Protein AF-A0A967GLS5-F1 (afdb_monomer_lite)

Structure (mmCIF, N/CA/C/O backbone):
data_AF-A0A967GLS5-F1
#
_entry.id   AF-A0A967GLS5-F1
#
loop_
_atom_site.group_PDB
_atom_site.id
_atom_site.type_symbol
_atom_site.label_atom_id
_atom_site.label_alt_id
_atom_site.label_comp_id
_atom_site.label_asym_id
_atom_site.label_entity_id
_atom_site.label_seq_id
_atom_site.pdbx_PDB_ins_code
_atom_site.Cartn_x
_atom_site.Cartn_y
_atom_site.Cartn_z
_atom_site.occupancy
_atom_site.B_iso_or_equiv
_atom_site.auth_seq_id
_atom_site.auth_comp_id
_atom_site.auth_asym_id
_atom_site.auth_atom_id
_atom_site.pdbx_PDB_model_num
ATOM 1 N N . VAL A 1 1 ? -2.484 -13.290 12.885 1.00 93.00 1 VAL A N 1
ATOM 2 C CA . VAL A 1 1 ? -3.349 -12.615 11.890 1.00 93.00 1 VAL A CA 1
ATOM 3 C C . VAL A 1 1 ? -4.748 -13.210 12.004 1.00 93.00 1 VAL A C 1
ATOM 5 O O . VAL A 1 1 ? -4.838 -14.426 12.110 1.00 93.00 1 VAL A O 1
ATOM 8 N N . MET A 1 2 ? -5.798 -12.385 12.113 1.00 97.56 2 MET A N 1
ATOM 9 C CA . MET A 1 2 ? -7.194 -12.857 12.223 1.00 97.56 2 MET A CA 1
ATOM 10 C C . MET A 1 2 ? -7.743 -13.282 10.852 1.00 97.56 2 MET A C 1
ATOM 12 O O . MET A 1 2 ? -7.227 -12.844 9.827 1.00 97.56 2 MET A O 1
ATOM 16 N N . GLN A 1 3 ? -8.792 -14.110 10.823 1.00 97.81 3 GLN A N 1
ATOM 17 C CA . GLN A 1 3 ? -9.470 -14.470 9.572 1.00 97.81 3 GLN A CA 1
ATOM 18 C C . GLN A 1 3 ? -10.006 -13.211 8.867 1.00 97.81 3 GLN A C 1
ATOM 20 O O . GLN A 1 3 ? -10.576 -12.336 9.516 1.00 97.81 3 GLN A O 1
ATOM 25 N N . GLY A 1 4 ? -9.810 -13.126 7.547 1.00 97.69 4 GLY A N 1
ATOM 26 C CA . GLY A 1 4 ? -10.173 -11.955 6.738 1.00 97.69 4 GLY A CA 1
ATOM 27 C C . GLY A 1 4 ? -9.148 -10.814 6.763 1.00 97.69 4 GLY A C 1
ATOM 28 O O . GLY A 1 4 ? -9.414 -9.752 6.212 1.00 97.69 4 GLY A O 1
ATOM 29 N N . VAL A 1 5 ? -7.983 -11.009 7.392 1.00 98.00 5 VAL A N 1
ATOM 30 C CA . VAL A 1 5 ? -6.891 -10.027 7.427 1.00 98.00 5 VAL A CA 1
ATOM 31 C C . VAL A 1 5 ? -5.643 -10.637 6.799 1.00 98.00 5 VAL A C 1
ATOM 33 O O . VAL A 1 5 ? -5.314 -11.792 7.063 1.00 98.00 5 VAL A O 1
ATOM 36 N N . VAL A 1 6 ?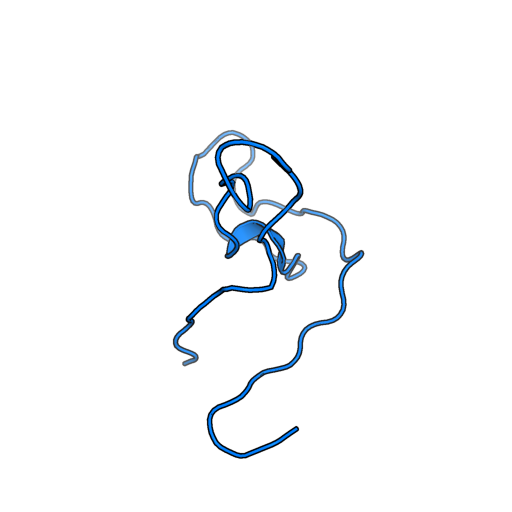 -4.914 -9.845 6.015 1.00 97.56 6 VAL A N 1
ATOM 37 C CA . VAL A 1 6 ? -3.556 -10.165 5.559 1.00 97.56 6 VAL A CA 1
ATOM 38 C C . VAL A 1 6 ? -2.565 -9.182 6.164 1.00 97.56 6 VAL A C 1
ATOM 40 O O . VAL A 1 6 ? -2.902 -8.031 6.437 1.00 97.56 6 VAL A O 1
ATOM 43 N N . GLN A 1 7 ? -1.342 -9.644 6.413 1.00 97.19 7 GLN A N 1
ATOM 44 C CA . GLN A 1 7 ? -0.279 -8.823 6.984 1.00 97.19 7 GLN A CA 1
ATOM 45 C C . GLN A 1 7 ? 0.932 -8.837 6.055 1.00 97.19 7 GLN A C 1
ATOM 47 O O . GLN A 1 7 ? 1.500 -9.895 5.796 1.00 97.19 7 GLN A O 1
ATOM 52 N N . LEU A 1 8 ? 1.349 -7.650 5.613 1.00 96.81 8 LEU A N 1
ATOM 53 C CA . LEU A 1 8 ? 2.590 -7.425 4.880 1.00 96.81 8 LEU A CA 1
ATOM 54 C C . LEU A 1 8 ? 3.423 -6.388 5.636 1.00 96.81 8 LEU A C 1
ATOM 56 O O . LEU A 1 8 ? 2.919 -5.328 6.005 1.00 96.81 8 LEU A O 1
ATOM 60 N N . SER A 1 9 ? 4.697 -6.691 5.877 1.00 96.69 9 SER A N 1
ATOM 61 C CA . SER A 1 9 ? 5.619 -5.743 6.507 1.00 96.69 9 SER A CA 1
ATOM 62 C C . SER A 1 9 ? 6.016 -4.640 5.526 1.00 96.69 9 SER A C 1
ATOM 64 O O . SER A 1 9 ? 6.334 -4.905 4.368 1.00 96.69 9 SER A O 1
ATOM 66 N N . THR A 1 10 ? 6.051 -3.394 5.995 1.00 96.94 10 THR A N 1
ATOM 67 C CA . THR A 1 10 ? 6.582 -2.263 5.220 1.00 96.94 10 THR A CA 1
ATOM 68 C C . THR A 1 10 ? 8.101 -2.358 5.057 1.00 96.94 10 THR A C 1
ATOM 70 O O . THR A 1 10 ? 8.780 -2.929 5.909 1.00 96.94 10 THR A O 1
ATOM 73 N N . GLY A 1 11 ? 8.646 -1.725 4.013 1.00 96.88 11 GLY A N 1
ATOM 74 C CA . GLY A 1 11 ? 10.097 -1.585 3.804 1.00 96.88 11 GLY A CA 1
ATOM 75 C C . GLY A 1 11 ? 10.674 -2.417 2.656 1.00 96.88 11 GLY A C 1
ATOM 76 O O . GLY A 1 11 ? 11.838 -2.238 2.307 1.00 96.88 11 GLY A O 1
ATOM 77 N N . ALA A 1 12 ? 9.867 -3.280 2.033 1.00 97.31 12 ALA A N 1
ATOM 78 C CA . ALA A 1 12 ? 10.233 -3.941 0.784 1.00 97.31 12 ALA A CA 1
ATOM 79 C C . ALA A 1 12 ? 10.554 -2.911 -0.314 1.00 97.31 12 ALA A C 1
ATOM 81 O O . ALA A 1 12 ? 9.879 -1.885 -0.451 1.00 97.31 12 ALA A O 1
ATOM 82 N N . TRP A 1 13 ? 11.589 -3.191 -1.105 1.00 97.50 13 TRP A N 1
ATOM 83 C CA . TRP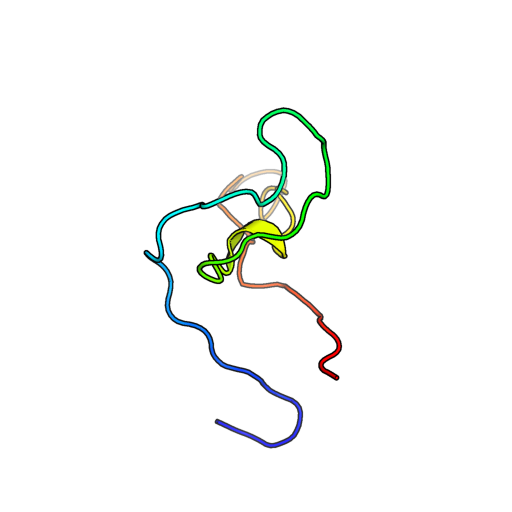 A 1 13 ? 11.977 -2.327 -2.217 1.00 97.50 13 TRP A CA 1
ATOM 84 C C . TRP A 1 13 ? 10.892 -2.337 -3.295 1.00 97.50 13 TRP A C 1
ATOM 86 O O . TRP A 1 13 ? 10.269 -3.363 -3.553 1.00 97.50 13 TRP A O 1
ATOM 96 N N . TYR A 1 14 ? 10.646 -1.189 -3.923 1.00 97.06 14 TYR A N 1
ATOM 97 C CA . TYR A 1 14 ? 9.785 -1.138 -5.102 1.00 97.06 14 TYR A CA 1
ATOM 98 C C . TYR A 1 14 ? 10.559 -1.669 -6.316 1.00 97.06 14 TYR A C 1
ATOM 100 O O . TYR A 1 14 ? 11.632 -1.158 -6.627 1.00 97.06 14 TYR A O 1
ATOM 108 N N . ASP A 1 15 ? 10.023 -2.697 -6.975 1.00 97.88 15 ASP A N 1
ATOM 109 C CA . ASP A 1 15 ? 10.644 -3.360 -8.130 1.00 97.88 15 ASP A CA 1
ATOM 110 C C . ASP A 1 15 ? 9.596 -3.575 -9.242 1.00 97.88 15 ASP A C 1
ATOM 112 O O . ASP A 1 15 ? 8.973 -4.644 -9.298 1.00 97.88 15 ASP A O 1
ATOM 116 N N . PRO A 1 16 ? 9.327 -2.555 -10.083 1.00 98.00 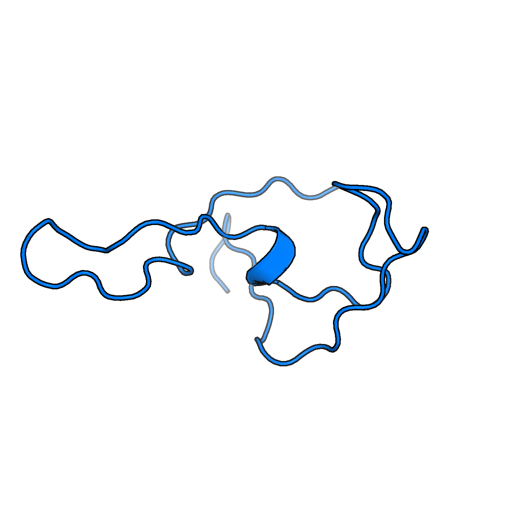16 PRO A N 1
ATOM 117 C CA . PRO A 1 16 ? 8.341 -2.653 -11.156 1.00 98.00 16 PRO A CA 1
ATOM 118 C C . PRO A 1 16 ? 8.765 -3.682 -12.209 1.00 98.00 16 PRO A C 1
ATOM 120 O O . PRO A 1 16 ? 9.920 -3.713 -12.633 1.00 98.00 16 PRO A O 1
ATOM 123 N N . ALA A 1 17 ? 7.824 -4.513 -12.658 1.00 98.44 17 ALA A N 1
ATOM 124 C CA . ALA A 1 17 ? 8.033 -5.413 -13.791 1.00 98.44 17 ALA A CA 1
ATOM 125 C C . ALA A 1 17 ? 8.346 -4.630 -15.077 1.00 98.44 17 ALA A C 1
ATOM 127 O O . ALA A 1 17 ? 9.283 -4.988 -15.789 1.00 98.44 17 ALA A O 1
ATOM 128 N N . GLU A 1 18 ? 7.633 -3.525 -15.311 1.00 98.31 18 GLU A N 1
ATOM 129 C CA . GLU A 1 18 ? 7.833 -2.621 -16.444 1.00 98.31 18 GLU A CA 1
ATOM 130 C C . GLU A 1 18 ? 8.081 -1.182 -15.949 1.00 98.31 18 GLU A C 1
ATOM 132 O O . GLU A 1 18 ? 7.139 -0.437 -15.665 1.00 98.31 18 GLU A O 1
ATOM 137 N N . PRO A 1 19 ? 9.350 -0.753 -15.799 1.00 96.94 19 PRO A N 1
ATOM 138 C CA . PRO A 1 19 ? 9.670 0.592 -15.332 1.00 96.94 19 PRO A CA 1
ATOM 139 C C . PRO A 1 19 ? 9.038 1.685 -16.208 1.00 96.94 19 PRO A C 1
ATOM 141 O O . PRO A 1 19 ? 9.230 1.712 -17.420 1.00 96.94 19 PRO A O 1
ATOM 144 N N . GLY A 1 20 ? 8.317 2.616 -15.577 1.00 96.06 20 GLY A N 1
ATOM 145 C CA . GLY A 1 20 ? 7.640 3.729 -16.254 1.00 96.06 20 GLY A CA 1
ATOM 146 C C . GLY A 1 20 ? 6.200 3.441 -16.690 1.00 96.06 20 GLY A C 1
ATOM 147 O O . GLY A 1 20 ? 5.511 4.377 -17.091 1.00 96.06 20 GLY A O 1
ATOM 148 N N . VAL A 1 21 ? 5.722 2.198 -16.569 1.00 97.81 21 VAL A N 1
ATOM 149 C CA . VAL A 1 21 ? 4.318 1.842 -16.819 1.00 97.81 21 VAL A CA 1
ATOM 150 C C . VAL A 1 21 ? 3.526 1.941 -15.514 1.00 97.81 21 VAL A C 1
ATOM 152 O O . VAL A 1 21 ? 3.815 1.247 -14.538 1.00 97.81 21 VAL A O 1
ATOM 155 N N . GLU A 1 22 ? 2.527 2.822 -15.477 1.00 95.12 22 GLU A N 1
ATOM 156 C CA . GLU A 1 22 ? 1.627 2.955 -14.328 1.00 95.12 22 GLU A CA 1
ATOM 157 C C . GLU A 1 22 ? 0.843 1.654 -14.098 1.00 95.12 22 GLU A C 1
ATOM 159 O O . GLU A 1 22 ? 0.376 1.019 -15.040 1.00 95.12 22 GLU A O 1
ATOM 164 N N . GLY A 1 23 ? 0.710 1.239 -12.836 1.00 95.12 23 GLY A N 1
ATOM 165 C CA . GLY A 1 23 ? -0.025 0.023 -12.475 1.00 95.12 23 GLY A CA 1
ATOM 166 C C . GLY A 1 23 ? 0.694 -1.292 -12.796 1.00 95.12 23 GLY A C 1
ATOM 167 O O . GLY A 1 23 ? 0.113 -2.355 -12.586 1.00 95.12 23 GLY A O 1
ATOM 168 N N . THR A 1 24 ? 1.948 -1.255 -13.265 1.00 98.00 24 THR A N 1
ATOM 169 C CA . THR A 1 24 ? 2.757 -2.472 -13.432 1.00 98.00 24 THR A CA 1
ATOM 170 C C . THR A 1 24 ? 2.898 -3.239 -12.115 1.00 98.00 24 THR A C 1
ATOM 172 O O . THR A 1 24 ? 2.986 -2.662 -11.029 1.00 98.00 24 THR A O 1
ATOM 175 N N . LEU A 1 25 ? 3.022 -4.563 -12.219 1.00 97.81 25 LEU A N 1
ATOM 176 C CA . LEU A 1 25 ? 3.275 -5.435 -11.076 1.00 97.81 25 LEU A CA 1
ATOM 177 C C . LEU A 1 25 ? 4.565 -5.039 -10.339 1.00 97.81 25 LEU A C 1
ATOM 179 O O . LEU A 1 25 ? 5.614 -4.861 -10.960 1.00 97.81 25 LEU A O 1
ATOM 183 N N . CYS A 1 26 ? 4.503 -4.976 -9.009 1.00 97.88 26 CYS A N 1
ATOM 184 C CA . CYS A 1 26 ? 5.681 -4.894 -8.148 1.00 97.88 26 CYS A CA 1
ATOM 185 C C . CYS A 1 26 ? 6.148 -6.309 -7.787 1.00 97.88 26 CYS A C 1
ATOM 187 O O . CYS A 1 26 ? 5.506 -6.990 -6.989 1.00 97.88 26 CYS A O 1
ATOM 189 N N . LYS A 1 27 ? 7.282 -6.748 -8.341 1.00 97.88 27 LYS A N 1
ATOM 190 C CA . LYS A 1 27 ? 7.782 -8.128 -8.189 1.00 97.88 27 LYS A CA 1
ATOM 191 C C . LYS A 1 27 ? 8.205 -8.464 -6.757 1.00 97.88 27 LYS A C 1
ATOM 193 O O . LYS A 1 27 ? 8.085 -9.606 -6.333 1.00 97.88 27 LYS A O 1
ATOM 198 N N . HIS A 1 28 ? 8.711 -7.476 -6.020 1.00 96.75 28 HIS A N 1
ATOM 199 C CA . HIS A 1 28 ? 9.209 -7.668 -4.653 1.00 96.75 28 HIS A CA 1
ATOM 200 C C . HIS A 1 28 ? 8.091 -7.593 -3.596 1.00 96.75 28 HIS A C 1
ATOM 202 O O . HIS A 1 28 ? 8.271 -8.070 -2.480 1.00 96.75 28 HIS A O 1
ATOM 208 N N . GLY A 1 29 ? 6.937 -6.998 -3.924 1.00 96.94 29 GLY A N 1
ATOM 209 C CA . GLY A 1 29 ? 5.795 -6.919 -3.005 1.00 96.94 29 GLY A CA 1
ATOM 210 C C . GLY A 1 29 ? 5.863 -5.774 -1.988 1.00 96.94 29 GLY A C 1
ATOM 211 O O . GLY A 1 29 ? 5.568 -5.970 -0.812 1.00 96.94 29 GLY A O 1
ATOM 212 N N . ASN A 1 30 ? 6.237 -4.562 -2.413 1.00 98.00 30 ASN A N 1
ATOM 213 C CA . ASN A 1 30 ? 6.096 -3.374 -1.564 1.00 98.00 30 ASN A CA 1
ATOM 214 C C . ASN A 1 30 ? 4.606 -3.110 -1.254 1.00 98.00 30 ASN A C 1
ATOM 216 O O . ASN A 1 30 ? 3.870 -2.797 -2.185 1.00 98.00 30 ASN A O 1
ATOM 220 N N . PRO A 1 31 ? 4.148 -3.169 0.013 1.00 97.69 31 PRO A N 1
ATOM 221 C CA . PRO A 1 31 ? 2.723 -3.064 0.333 1.00 97.69 31 PRO A CA 1
ATOM 222 C C . PRO A 1 31 ? 2.124 -1.681 0.051 1.00 97.69 31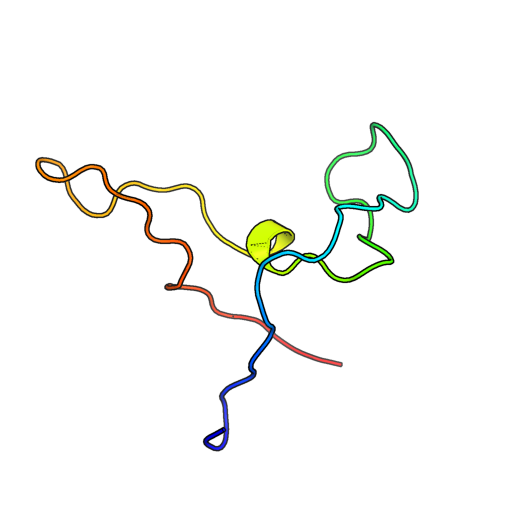 PRO A C 1
ATOM 224 O O . PRO A 1 31 ? 0.921 -1.576 -0.175 1.00 97.69 31 PRO A O 1
ATOM 227 N N . ASN A 1 32 ? 2.937 -0.619 0.011 1.00 97.69 32 ASN A N 1
ATOM 228 C CA . ASN A 1 32 ? 2.440 0.739 -0.215 1.00 97.69 32 ASN A CA 1
ATOM 229 C C . ASN A 1 32 ? 1.901 0.947 -1.639 1.00 97.69 32 ASN A C 1
ATOM 231 O O . ASN A 1 32 ? 1.133 1.883 -1.845 1.00 97.69 32 ASN A O 1
ATOM 235 N N . VAL A 1 33 ? 2.215 0.054 -2.592 1.00 97.06 33 VAL A N 1
ATOM 236 C CA . VAL A 1 33 ? 1.625 0.083 -3.948 1.00 97.06 33 VAL A CA 1
ATOM 237 C C . VAL A 1 33 ? 0.112 -0.172 -3.944 1.00 97.06 33 VAL A C 1
ATOM 239 O O . VAL A 1 33 ? -0.557 0.142 -4.919 1.00 97.06 33 VAL A O 1
ATOM 242 N N . LEU A 1 34 ? -0.427 -0.725 -2.851 1.00 97.31 34 LEU A N 1
ATOM 243 C CA . LEU A 1 34 ? -1.853 -1.022 -2.673 1.00 97.31 34 LEU A CA 1
ATOM 244 C C . LEU A 1 34 ? -2.577 0.037 -1.826 1.00 97.31 34 LEU A C 1
ATOM 246 O O . LEU A 1 34 ? -3.795 -0.020 -1.667 1.00 97.31 34 LEU A O 1
ATOM 250 N N . THR A 1 35 ? -1.839 0.983 -1.239 1.00 97.75 35 THR A N 1
ATOM 251 C CA . THR A 1 35 ? -2.386 1.941 -0.271 1.00 97.75 35 THR A CA 1
ATOM 252 C C . THR A 1 35 ? -2.837 3.230 -0.946 1.00 97.75 35 THR A C 1
ATOM 254 O O . THR A 1 35 ? -2.274 3.657 -1.951 1.00 97.75 35 THR A O 1
ATOM 257 N N . ARG A 1 36 ? -3.863 3.876 -0.386 1.00 96.81 36 ARG A N 1
ATOM 258 C CA . ARG A 1 36 ? -4.369 5.158 -0.893 1.00 96.81 36 ARG A CA 1
ATOM 259 C C . ARG A 1 36 ? -3.599 6.323 -0.279 1.00 96.81 36 ARG A C 1
ATOM 261 O O . ARG A 1 36 ? -3.410 6.359 0.936 1.00 96.81 36 ARG A O 1
ATOM 268 N N . ASP A 1 37 ? -3.258 7.307 -1.106 1.00 96.69 37 ASP A N 1
ATOM 269 C CA . ASP A 1 37 ? -2.625 8.552 -0.666 1.00 96.69 37 ASP A CA 1
ATOM 270 C C . ASP A 1 37 ? -3.679 9.631 -0.369 1.00 96.69 37 ASP A C 1
ATOM 272 O O . ASP A 1 37 ? -4.100 10.391 -1.242 1.00 96.69 37 ASP A O 1
ATOM 276 N N . VAL A 1 38 ? -4.192 9.630 0.864 1.00 97.56 38 VAL A N 1
ATOM 277 C CA . VAL A 1 38 ? -5.181 10.603 1.351 1.00 97.56 38 VAL A CA 1
ATOM 278 C C . VAL A 1 38 ? -4.838 10.992 2.793 1.00 97.56 38 VAL A C 1
ATOM 280 O O . VAL A 1 38 ? -4.408 10.166 3.595 1.00 97.56 38 VAL A O 1
ATOM 283 N N . GLY A 1 39 ? -5.032 12.266 3.140 1.00 97.75 39 GLY A N 1
ATOM 284 C CA . GLY A 1 39 ? -4.826 12.756 4.503 1.00 97.75 39 GLY A CA 1
ATOM 285 C C . GLY A 1 39 ? -5.913 12.285 5.480 1.00 97.75 39 GLY A C 1
ATOM 286 O O . GLY A 1 39 ? -7.090 12.223 5.128 1.00 97.75 39 GLY A O 1
ATOM 287 N N . THR A 1 40 ? -5.552 12.033 6.741 1.00 98.19 40 THR A N 1
ATOM 288 C CA . THR A 1 40 ? -6.487 11.540 7.778 1.00 98.19 40 THR A CA 1
ATOM 289 C C . THR A 1 40 ? -7.708 12.434 8.027 1.00 98.19 40 THR A C 1
ATOM 291 O O . THR A 1 40 ? -8.797 11.937 8.302 1.00 98.19 40 THR A O 1
ATOM 294 N N . SER A 1 41 ? -7.546 13.759 7.992 1.00 98.12 41 SER A N 1
ATOM 295 C CA . SER A 1 41 ? -8.630 14.739 8.174 1.00 98.12 41 SER A CA 1
ATOM 296 C C . SER A 1 41 ? -8.191 16.127 7.718 1.00 98.12 41 SER A C 1
ATOM 298 O O . SER A 1 41 ? -6.992 16.382 7.622 1.00 98.12 41 SER A O 1
ATOM 300 N N . ARG A 1 42 ? -9.135 17.065 7.532 1.00 97.88 42 ARG A N 1
ATOM 301 C CA . ARG A 1 42 ? -8.859 18.472 7.157 1.00 97.88 42 ARG A CA 1
ATOM 302 C C . ARG A 1 42 ? -7.846 19.193 8.059 1.00 97.88 42 ARG A C 1
ATOM 304 O O . ARG A 1 42 ? -7.254 20.162 7.611 1.00 97.88 42 ARG A O 1
ATOM 311 N N . ILE A 1 43 ? -7.685 18.750 9.307 1.00 98.25 43 ILE A N 1
ATOM 312 C CA . ILE A 1 43 ? -6.769 19.360 10.280 1.00 98.25 43 ILE A CA 1
ATOM 313 C C . ILE A 1 43 ? -5.440 18.603 10.310 1.00 98.25 43 ILE A C 1
ATOM 315 O O . ILE A 1 43 ? -4.390 19.208 10.148 1.00 98.25 43 ILE A O 1
ATOM 319 N N . GLY A 1 44 ? -5.484 17.284 10.530 1.00 97.75 44 GLY A N 1
ATOM 320 C CA . GLY A 1 44 ? -4.280 16.498 10.807 1.00 97.75 44 GLY A CA 1
ATOM 321 C C . GLY A 1 44 ? -3.410 16.232 9.580 1.00 97.75 44 GLY A C 1
ATOM 322 O O . GLY A 1 44 ? -2.194 16.208 9.717 1.00 97.75 44 GLY A O 1
ATOM 323 N N . GLN A 1 45 ? -4.029 16.011 8.410 1.00 98.00 45 GLN A N 1
ATOM 324 C CA . GLN A 1 45 ? -3.348 15.721 7.133 1.00 98.00 45 GLN A CA 1
ATOM 325 C C . GLN A 1 45 ? -2.195 14.695 7.242 1.00 98.00 45 GLN A C 1
ATOM 327 O O . GLN A 1 45 ? -1.220 14.753 6.501 1.00 98.00 45 GLN A O 1
ATOM 332 N N . GLY A 1 46 ? -2.305 13.744 8.176 1.00 98.31 46 GLY A N 1
ATOM 333 C CA . GLY A 1 46 ? -1.340 12.657 8.333 1.00 98.31 46 GLY A CA 1
ATOM 334 C C . GLY A 1 46 ? -1.612 11.509 7.355 1.00 98.31 46 GLY A C 1
ATOM 335 O O . GLY A 1 46 ? -2.678 11.488 6.736 1.00 98.31 46 GLY A O 1
ATOM 336 N N . PRO A 1 47 ? -0.700 10.529 7.243 1.00 97.75 47 PRO A N 1
ATOM 337 C CA . PRO A 1 47 ? -0.874 9.380 6.357 1.00 97.75 47 PRO A CA 1
ATOM 338 C C . PRO A 1 47 ? -2.017 8.464 6.818 1.00 97.75 47 PRO A C 1
ATOM 340 O O . PRO A 1 47 ? -2.155 8.186 8.012 1.00 97.75 47 PRO A O 1
ATOM 343 N N . SER A 1 48 ? -2.799 7.935 5.871 1.00 97.56 48 SER A N 1
ATOM 344 C CA . SER A 1 48 ? -3.872 6.959 6.130 1.00 97.56 48 SER A CA 1
ATOM 345 C C . SER A 1 48 ? -3.627 5.576 5.501 1.00 97.56 48 SER A C 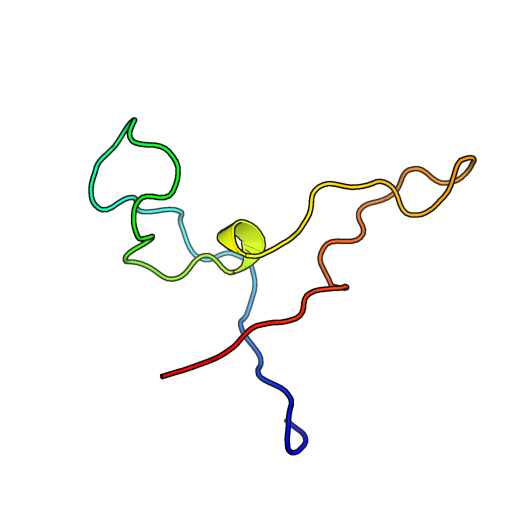1
ATOM 347 O O . SER A 1 48 ? -4.577 4.833 5.261 1.00 97.56 48 SER A O 1
ATOM 349 N N . ALA A 1 49 ? -2.366 5.210 5.241 1.00 97.31 49 ALA A N 1
ATOM 350 C CA . ALA A 1 49 ? -1.982 4.022 4.462 1.00 97.31 49 ALA A CA 1
ATOM 351 C C . ALA A 1 49 ? -2.522 2.682 5.010 1.00 97.31 49 ALA A C 1
ATOM 353 O O . ALA A 1 49 ? -2.787 1.752 4.254 1.00 97.31 49 ALA A O 1
ATOM 354 N N . HIS A 1 50 ? -2.742 2.575 6.325 1.00 97.38 50 HIS A N 1
ATOM 355 C CA . HIS A 1 50 ? -3.265 1.350 6.951 1.00 97.38 50 HIS A CA 1
ATOM 356 C C . HIS A 1 50 ? -4.790 1.185 6.809 1.00 97.38 50 HIS A C 1
ATOM 358 O O . HIS A 1 50 ? -5.356 0.221 7.317 1.00 97.38 50 HIS A O 1
ATOM 364 N N . THR A 1 51 ? -5.462 2.102 6.109 1.00 97.62 51 THR A N 1
ATOM 365 C CA . THR A 1 51 ? -6.858 1.940 5.681 1.00 97.62 51 THR A CA 1
ATOM 366 C C . THR A 1 51 ? -6.874 1.407 4.251 1.00 97.62 51 THR A C 1
ATOM 368 O O . THR A 1 51 ? -6.979 2.178 3.298 1.00 97.62 51 THR A O 1
ATOM 371 N N . THR A 1 52 ? -6.735 0.088 4.103 1.00 97.81 52 THR A N 1
ATOM 372 C CA . THR A 1 52 ? -6.620 -0.574 2.796 1.00 97.81 52 THR A CA 1
ATOM 373 C C . THR A 1 52 ? -7.437 -1.865 2.784 1.00 97.81 52 THR A C 1
ATOM 375 O O . THR A 1 52 ? -7.348 -2.666 3.711 1.00 97.81 52 THR A O 1
ATOM 378 N N . LEU A 1 53 ? -8.240 -2.052 1.734 1.00 98.12 53 LEU A N 1
ATOM 379 C CA . LEU A 1 53 ? -8.919 -3.310 1.4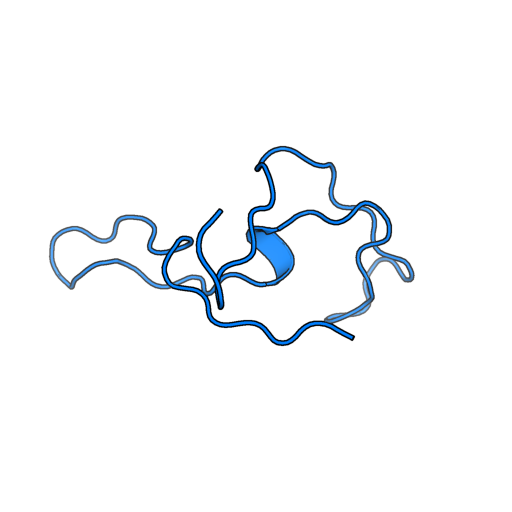23 1.00 98.12 53 LEU A CA 1
ATOM 380 C C . LEU A 1 53 ? -8.231 -3.929 0.212 1.00 98.12 53 LEU A C 1
ATOM 382 O O . LEU A 1 53 ? -7.885 -3.214 -0.727 1.00 98.12 53 LEU A O 1
ATOM 386 N N . VAL A 1 54 ? -8.043 -5.241 0.249 1.00 97.69 54 VAL A N 1
ATOM 387 C CA . VAL A 1 54 ? -7.404 -6.017 -0.815 1.00 97.69 54 VAL A CA 1
ATOM 388 C C . VAL A 1 54 ? -8.170 -7.315 -1.023 1.00 97.69 54 VAL A C 1
ATOM 390 O O . VAL A 1 54 ? -8.857 -7.776 -0.114 1.00 97.69 54 VAL A O 1
ATOM 393 N N . GLU A 1 55 ? -7.997 -7.896 -2.200 1.00 97.81 55 GLU A N 1
ATOM 394 C CA . GLU A 1 55 ? -8.336 -9.283 -2.512 1.00 97.81 55 GLU A CA 1
ATOM 395 C C . GLU A 1 55 ? -7.022 -10.045 -2.743 1.00 97.81 55 GLU A C 1
ATOM 397 O O . GLU A 1 55 ? -6.015 -9.429 -3.111 1.00 97.81 55 GLU A O 1
ATOM 402 N N . VAL A 1 56 ? -7.007 -11.357 -2.503 1.00 95.94 56 VAL A N 1
ATOM 403 C CA . VAL A 1 56 ? -5.833 -12.216 -2.726 1.00 95.94 56 VAL A CA 1
ATOM 404 C C . VAL A 1 56 ? -6.260 -13.460 -3.500 1.00 95.94 56 VAL A C 1
ATOM 406 O O . VAL A 1 56 ? -7.273 -14.066 -3.159 1.00 95.94 56 VAL A O 1
ATOM 409 N N . GLU A 1 57 ? -5.462 -13.841 -4.499 1.00 95.62 57 GLU A N 1
ATOM 410 C CA . GLU A 1 57 ? -5.631 -15.034 -5.345 1.00 95.62 57 GLU A CA 1
ATOM 411 C C . GLU A 1 57 ? -4.382 -15.925 -5.360 1.00 95.62 57 GLU A C 1
ATOM 413 O O . GLU A 1 57 ? -3.267 -15.398 -5.123 1.00 95.62 57 GLU A O 1
#

Radius of gyration: 13.45 Å; chains: 1; bounding box: 22×34×29 Å

Foldseek 3Di:
DDPQDDDDDADFDFAFPDPPDPPGDRPRCHPQNQFDAFAPDPPRGDGPRVPGDDDDD

Sequence (57 aa):
VMQGVVQLSTGAWYDPAEPGVEGTLCKHGNPNVLTRDVGTSRIGQGPSAHTTLVEVE

Secondary structure (DSSP, 8-state):
--TT-----TTPPP-BSSTT-TT--BTT--GGGGS---BSSTTT--B-TT-------

pLDDT: mean 97.34, std 0.93, range [93.0, 98.44]